Protein AF-A0A1W9WGJ2-F1 (afdb_monomer_lite)

Foldseek 3Di:
DDDDDDDDPPDLVNVCVVVVHDSVVQVVCCVVVNDPDPDDDD

Radius of gyration: 12.43 Å; chains: 1; bounding box: 33×25×24 Å

Secondary structure (DSSP, 8-state):
-----------HHHHHHHHTS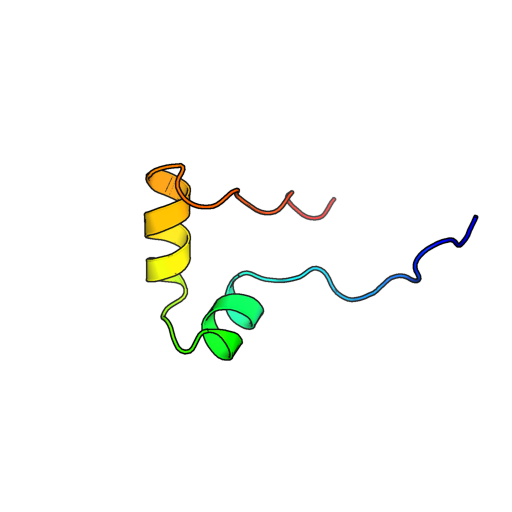-HHHHHHHHHTTSSPPPPPP-
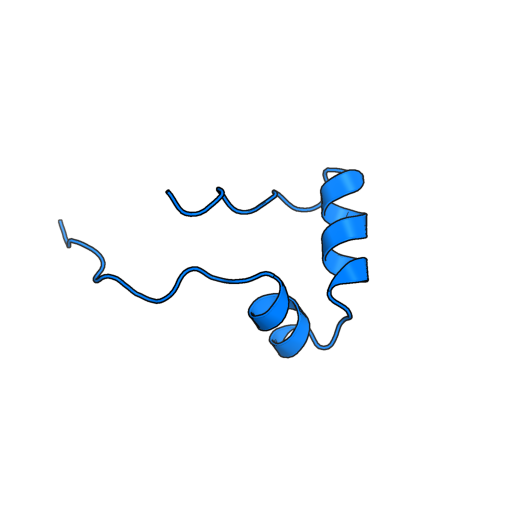
pLDDT: mean 81.02, std 15.28, range [43.75, 95.62]

Structure (mmCIF, N/CA/C/O backbone):
data_AF-A0A1W9WGJ2-F1
#
_entry.id   AF-A0A1W9WGJ2-F1
#
loop_
_atom_site.group_PDB
_atom_site.id
_atom_site.type_symbol
_atom_site.label_atom_id
_atom_site.label_alt_id
_atom_site.label_comp_id
_atom_site.label_asym_id
_atom_site.label_entity_id
_atom_site.label_seq_id
_atom_site.pdbx_PDB_ins_code
_atom_site.Cartn_x
_atom_site.Cartn_y
_atom_site.Cartn_z
_atom_site.occupancy
_atom_site.B_iso_or_equiv
_atom_site.auth_seq_id
_atom_site.auth_comp_id
_atom_site.auth_asym_id
_atom_site.auth_atom_id
_atom_site.pdbx_PDB_model_num
ATOM 1 N N . MET A 1 1 ? -28.460 -13.958 10.414 1.00 43.75 1 MET A N 1
ATOM 2 C CA . MET A 1 1 ? -27.594 -13.390 9.356 1.00 43.75 1 MET A CA 1
ATOM 3 C C . MET A 1 1 ? -26.158 -13.489 9.844 1.00 43.75 1 MET A C 1
ATOM 5 O O . MET A 1 1 ? -25.893 -13.102 10.974 1.00 43.75 1 MET A O 1
ATOM 9 N N . ALA A 1 2 ? -25.307 -14.194 9.099 1.00 47.00 2 ALA A N 1
ATOM 10 C CA . ALA A 1 2 ? -24.097 -14.831 9.616 1.00 47.00 2 ALA A CA 1
ATOM 11 C C . ALA A 1 2 ? -23.045 -13.835 10.135 1.00 47.00 2 ALA A C 1
ATOM 13 O O . ALA A 1 2 ? -22.636 -12.913 9.435 1.00 47.00 2 ALA A O 1
ATOM 14 N N . LYS A 1 3 ? -22.584 -14.073 11.366 1.00 53.41 3 LYS A N 1
ATOM 15 C CA . LYS A 1 3 ? -21.420 -13.435 11.983 1.00 53.41 3 LYS A CA 1
ATOM 16 C C . LYS A 1 3 ? -20.179 -13.927 11.232 1.00 53.41 3 LYS A C 1
ATOM 18 O O . LYS A 1 3 ? -19.785 -15.080 11.405 1.00 53.41 3 LYS A O 1
ATOM 23 N N . VAL A 1 4 ? -19.625 -13.096 10.346 1.00 61.09 4 VAL A N 1
ATOM 24 C CA . VAL A 1 4 ? -18.364 -13.397 9.651 1.00 61.09 4 VAL A CA 1
ATOM 25 C C . VAL A 1 4 ? -17.294 -13.577 10.726 1.00 61.09 4 VAL A C 1
ATOM 27 O O . VAL A 1 4 ? -17.091 -12.703 11.569 1.00 61.09 4 VAL A O 1
ATOM 30 N N . LYS A 1 5 ? -16.711 -14.776 10.758 1.00 51.25 5 LYS A N 1
ATOM 31 C CA . LYS A 1 5 ? -15.685 -15.184 11.716 1.00 51.25 5 LYS A CA 1
ATOM 32 C C . LYS A 1 5 ? -14.485 -14.242 11.618 1.00 51.25 5 LYS A C 1
ATOM 34 O O . LYS A 1 5 ? -14.142 -13.774 10.540 1.00 51.25 5 LYS A O 1
ATOM 39 N N . SER A 1 6 ? -13.869 -13.989 12.766 1.00 61.12 6 SER A N 1
ATOM 40 C CA . SER A 1 6 ? -12.613 -13.267 12.931 1.00 61.12 6 SER A CA 1
ATOM 41 C C . SER A 1 6 ? -11.554 -13.812 11.971 1.00 61.12 6 SER A C 1
ATOM 43 O O . SER A 1 6 ? -11.056 -14.914 12.180 1.00 61.12 6 SER A O 1
ATOM 45 N N . GLU A 1 7 ? -11.198 -13.063 10.932 1.00 56.72 7 GLU A N 1
ATOM 46 C CA . GLU A 1 7 ? -10.118 -13.448 10.026 1.00 56.72 7 GLU A CA 1
ATOM 47 C C . GLU A 1 7 ? -9.175 -12.266 9.844 1.00 56.72 7 GLU A C 1
ATOM 49 O O . GLU A 1 7 ? -9.594 -11.167 9.493 1.00 56.72 7 GLU A O 1
ATOM 54 N N . ASN A 1 8 ? -7.912 -12.519 10.189 1.00 63.75 8 ASN A N 1
ATOM 55 C CA . ASN A 1 8 ? -6.744 -11.642 10.157 1.00 63.75 8 ASN A CA 1
ATOM 56 C C . ASN A 1 8 ? -6.946 -10.334 9.360 1.00 63.75 8 ASN A C 1
ATOM 58 O O . ASN A 1 8 ? -7.174 -10.425 8.147 1.00 63.75 8 ASN A O 1
ATOM 62 N N . PRO A 1 9 ? -6.803 -9.139 9.976 1.00 68.56 9 PRO A N 1
ATOM 63 C CA . PRO A 1 9 ? -6.979 -7.879 9.260 1.00 68.56 9 PRO A CA 1
ATOM 64 C C . PRO A 1 9 ? -6.135 -7.884 7.982 1.00 68.56 9 PRO A C 1
ATOM 66 O O . PRO A 1 9 ? -4.951 -8.234 8.005 1.00 68.56 9 PRO A O 1
ATOM 69 N N . LEU A 1 10 ? -6.760 -7.551 6.848 1.00 75.56 10 LEU A N 1
ATOM 70 C CA . LEU A 1 10 ? -6.067 -7.427 5.569 1.00 75.56 10 LEU A CA 1
ATOM 71 C C . LEU A 1 10 ? -5.013 -6.328 5.702 1.00 75.56 10 LEU A C 1
ATOM 73 O O . LEU A 1 10 ? -5.316 -5.138 5.677 1.00 75.56 10 LEU A O 1
ATOM 77 N N . THR A 1 11 ? -3.758 -6.733 5.884 1.00 86.62 11 THR A N 1
ATOM 78 C CA . THR A 1 11 ? -2.646 -5.794 5.975 1.00 86.62 11 THR A CA 1
ATOM 79 C C . THR A 1 11 ? -2.250 -5.325 4.583 1.00 86.62 11 THR A C 1
ATOM 81 O O . THR A 1 11 ? -2.300 -6.081 3.610 1.00 86.62 11 THR A O 1
ATOM 84 N N . ILE A 1 12 ? -1.768 -4.086 4.492 1.00 87.50 12 ILE A N 1
ATOM 85 C CA . ILE A 1 12 ? -1.250 -3.520 3.239 1.00 87.50 12 ILE A CA 1
ATOM 86 C C . ILE A 1 12 ? -0.149 -4.419 2.654 1.00 87.50 12 ILE A C 1
ATOM 88 O O . ILE A 1 12 ? -0.103 -4.623 1.447 1.00 87.50 12 ILE A O 1
ATOM 92 N N . GLY A 1 13 ? 0.690 -5.024 3.504 1.00 89.38 13 GLY A N 1
ATOM 93 C CA . GLY A 1 13 ? 1.728 -5.964 3.073 1.00 89.38 13 GLY A CA 1
ATOM 94 C C . GLY A 1 13 ? 1.175 -7.216 2.384 1.00 89.38 13 GLY A C 1
ATOM 95 O O . GLY A 1 13 ? 1.729 -7.658 1.379 1.00 89.38 13 GLY A O 1
ATOM 96 N N . ARG A 1 14 ? 0.056 -7.768 2.871 1.00 89.38 14 ARG A N 1
ATOM 97 C CA . ARG A 1 14 ? -0.596 -8.925 2.241 1.00 89.38 14 ARG A CA 1
ATOM 98 C C . ARG A 1 14 ? -1.183 -8.558 0.880 1.00 89.38 14 ARG A C 1
ATOM 100 O O . ARG A 1 14 ? -0.989 -9.306 -0.074 1.00 89.38 14 ARG A O 1
ATOM 107 N N . VAL A 1 15 ? -1.836 -7.400 0.790 1.00 87.88 15 VAL A N 1
ATOM 108 C CA . VAL A 1 15 ? -2.407 -6.892 -0.467 1.00 87.88 15 VAL A CA 1
ATOM 109 C C . VAL A 1 15 ? -1.301 -6.610 -1.486 1.00 87.88 15 VAL A C 1
ATOM 111 O O . VAL A 1 15 ? -1.392 -7.070 -2.618 1.00 87.88 15 VAL A O 1
ATOM 114 N N . ALA A 1 16 ? -0.221 -5.942 -1.071 1.00 92.69 16 ALA A N 1
ATOM 115 C CA . ALA A 1 16 ? 0.953 -5.670 -1.902 1.00 92.69 16 ALA A CA 1
ATOM 116 C C . ALA A 1 16 ? 1.534 -6.958 -2.494 1.00 92.69 16 ALA A C 1
ATOM 118 O O . ALA A 1 16 ? 1.708 -7.069 -3.707 1.00 92.69 16 ALA A O 1
ATOM 119 N N . ARG A 1 17 ? 1.733 -7.974 -1.645 1.00 93.69 17 ARG A N 1
ATOM 120 C CA . ARG A 1 17 ? 2.254 -9.276 -2.068 1.00 93.69 17 ARG A CA 1
ATOM 121 C C . ARG A 1 17 ? 1.332 -9.989 -3.059 1.00 93.69 17 ARG A C 1
ATOM 123 O O . ARG A 1 17 ? 1.830 -10.573 -4.012 1.00 93.69 17 ARG A O 1
ATOM 130 N N . GLN A 1 18 ? 0.018 -9.959 -2.842 1.00 92.56 18 GLN A N 1
ATOM 131 C CA . GLN A 1 18 ? -0.950 -10.592 -3.746 1.00 92.56 18 GLN A CA 1
ATOM 132 C C . GLN A 1 18 ? -1.070 -9.860 -5.087 1.00 92.56 18 GLN A C 1
ATOM 134 O O . GLN A 1 18 ? -1.210 -10.507 -6.118 1.00 92.56 18 GLN A O 1
ATOM 139 N N . ALA A 1 19 ? -0.988 -8.530 -5.075 1.00 91.81 19 ALA A N 1
ATOM 140 C CA . ALA A 1 19 ? -1.040 -7.704 -6.277 1.00 91.81 19 ALA A CA 1
ATOM 141 C C . ALA A 1 19 ? 0.306 -7.628 -7.025 1.00 91.81 19 ALA A C 1
ATOM 143 O O . ALA A 1 19 ? 0.362 -7.050 -8.106 1.00 91.81 19 ALA A O 1
ATOM 144 N N . GLY A 1 20 ? 1.389 -8.186 -6.468 1.00 95.62 20 GLY A N 1
ATOM 145 C CA . GLY A 1 20 ? 2.720 -8.139 -7.078 1.00 95.62 20 GLY A CA 1
ATOM 146 C C . GLY A 1 20 ? 3.324 -6.732 -7.115 1.00 95.62 20 GLY A C 1
ATOM 147 O O . GLY A 1 20 ? 4.122 -6.428 -7.997 1.00 95.62 20 GLY A O 1
ATOM 148 N N . VAL A 1 21 ? 2.936 -5.864 -6.177 1.00 95.12 21 VAL A N 1
ATOM 149 C CA . VAL A 1 21 ? 3.388 -4.466 -6.097 1.00 95.12 21 VAL A CA 1
ATOM 150 C C . VAL A 1 21 ? 4.072 -4.179 -4.765 1.00 95.12 21 VAL A C 1
ATOM 152 O O . VAL A 1 21 ? 3.939 -4.927 -3.798 1.00 95.12 21 VAL A O 1
ATOM 155 N N . ASN A 1 22 ? 4.794 -3.061 -4.687 1.00 94.75 22 ASN A N 1
ATOM 156 C CA . ASN A 1 22 ? 5.376 -2.594 -3.432 1.00 94.75 22 ASN A CA 1
ATOM 157 C C . ASN A 1 22 ? 4.281 -1.991 -2.523 1.00 94.75 22 ASN A C 1
ATOM 159 O O . ASN A 1 22 ? 3.321 -1.372 -2.987 1.00 94.75 22 ASN A O 1
ATOM 163 N N . VAL A 1 23 ? 4.453 -2.127 -1.206 1.00 93.94 23 VAL A N 1
ATOM 164 C CA . VAL A 1 23 ? 3.661 -1.441 -0.171 1.00 93.94 23 VAL A CA 1
ATOM 165 C C . VAL A 1 23 ? 3.592 0.070 -0.422 1.00 93.94 23 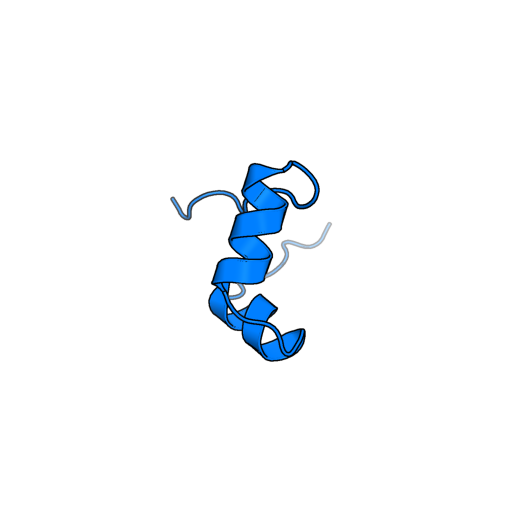VAL A C 1
ATOM 167 O O . VAL A 1 23 ? 2.537 0.678 -0.232 1.00 93.94 23 VAL A O 1
ATOM 170 N N . GLU A 1 24 ? 4.682 0.683 -0.889 1.00 95.25 24 GLU A N 1
ATOM 171 C CA . GLU A 1 24 ? 4.709 2.113 -1.223 1.00 95.25 24 GLU A CA 1
ATOM 172 C C . GLU A 1 24 ? 3.775 2.477 -2.381 1.00 95.25 24 GLU A C 1
ATOM 174 O O . GLU A 1 24 ? 3.175 3.549 -2.350 1.00 95.25 24 GLU A O 1
ATOM 179 N N . THR A 1 25 ? 3.576 1.583 -3.353 1.00 94.88 25 THR A N 1
ATOM 180 C CA . THR A 1 25 ? 2.638 1.791 -4.467 1.00 94.88 25 THR A CA 1
ATOM 181 C C . THR A 1 25 ? 1.203 1.889 -3.957 1.00 94.88 25 THR A C 1
ATOM 183 O O . THR A 1 25 ? 0.465 2.798 -4.336 1.00 94.88 25 THR A O 1
ATOM 186 N N . ILE A 1 26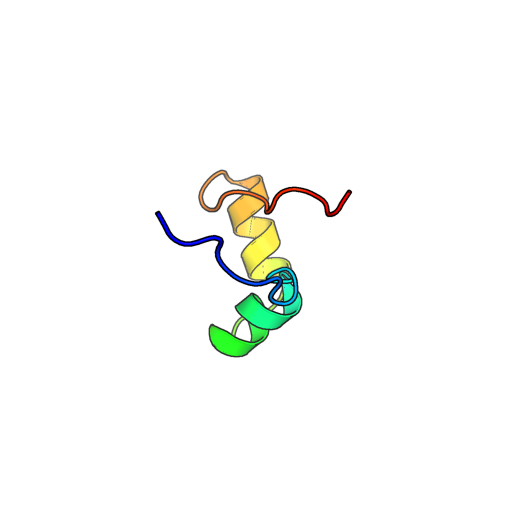 ? 0.817 1.007 -3.030 1.00 92.25 26 ILE A N 1
ATOM 187 C CA . ILE A 1 26 ? -0.512 1.064 -2.408 1.00 92.25 26 ILE A CA 1
ATOM 188 C C . ILE A 1 26 ? -0.669 2.363 -1.608 1.00 92.25 26 ILE A C 1
ATOM 190 O O . ILE A 1 26 ? -1.675 3.05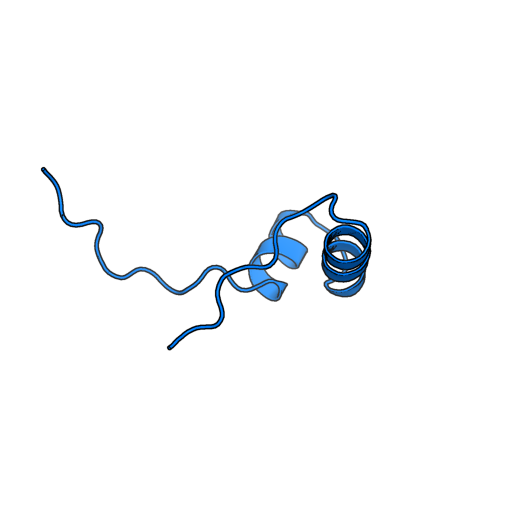7 -1.760 1.00 92.25 26 ILE A O 1
ATOM 194 N N . ARG A 1 27 ? 0.341 2.749 -0.816 1.00 91.25 27 ARG A N 1
ATOM 195 C CA . ARG A 1 27 ? 0.319 4.012 -0.055 1.00 91.25 27 ARG A CA 1
ATOM 196 C C . ARG A 1 27 ? 0.254 5.242 -0.953 1.00 91.25 27 ARG A C 1
ATOM 198 O O . ARG A 1 27 ? -0.420 6.212 -0.615 1.00 91.25 27 ARG A O 1
ATOM 205 N N . TYR A 1 28 ? 0.944 5.216 -2.088 1.00 94.12 28 TYR A N 1
ATOM 206 C CA . TYR A 1 28 ? 0.889 6.284 -3.078 1.00 94.12 28 TYR A CA 1
ATOM 207 C C . TYR A 1 28 ? -0.542 6.479 -3.594 1.00 94.12 28 TYR A C 1
ATOM 209 O O . TYR A 1 28 ? -1.031 7.608 -3.635 1.00 94.12 28 TYR A O 1
ATOM 217 N N . TYR A 1 29 ? -1.254 5.394 -3.900 1.00 93.00 29 TYR A N 1
ATOM 218 C CA . TYR A 1 29 ? -2.654 5.471 -4.317 1.00 93.00 29 TYR A CA 1
ATOM 219 C C . TYR A 1 29 ? -3.606 5.887 -3.196 1.00 93.00 29 TYR A C 1
ATOM 221 O O . TYR A 1 29 ? -4.545 6.638 -3.462 1.00 93.00 29 TYR A O 1
ATOM 229 N N . GLN A 1 30 ? -3.335 5.495 -1.951 1.00 91.38 30 GLN A N 1
ATOM 230 C CA . GLN A 1 30 ? -4.089 5.978 -0.790 1.00 91.38 30 GLN A CA 1
ATOM 231 C C . GLN A 1 30 ? -3.951 7.493 -0.610 1.00 91.38 30 GLN A C 1
ATOM 233 O O . GLN A 1 30 ? -4.953 8.190 -0.480 1.00 91.38 30 GLN A O 1
ATOM 238 N N . LYS A 1 31 ? -2.729 8.033 -0.717 1.00 91.44 31 LYS A N 1
ATOM 239 C CA . LYS A 1 31 ? -2.483 9.487 -0.657 1.00 91.44 31 LYS A CA 1
ATOM 240 C C . LYS A 1 31 ? -3.186 10.265 -1.768 1.00 91.44 31 LYS A C 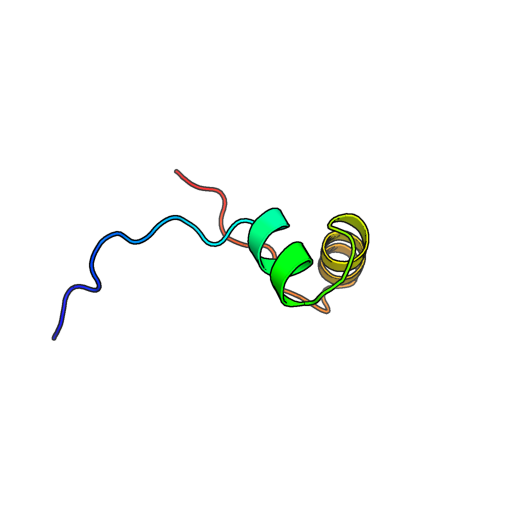1
ATOM 242 O O . LYS A 1 31 ? -3.560 11.414 -1.564 1.00 91.44 31 LYS A O 1
ATOM 247 N N . ARG A 1 32 ? -3.350 9.654 -2.944 1.00 94.25 32 ARG A N 1
ATOM 248 C CA . ARG A 1 32 ? -4.079 10.248 -4.077 1.00 94.25 32 ARG A CA 1
ATOM 249 C C . ARG A 1 32 ? -5.594 10.045 -3.999 1.00 94.25 32 ARG A C 1
ATOM 251 O O . ARG A 1 32 ? -6.288 10.489 -4.906 1.00 94.25 32 ARG A O 1
ATOM 258 N N . GLY A 1 33 ? -6.102 9.368 -2.966 1.00 91.94 33 GLY A N 1
ATOM 259 C CA . GLY A 1 33 ? -7.527 9.063 -2.811 1.00 91.94 33 GLY A CA 1
ATOM 260 C C . GLY A 1 33 ? -8.060 8.022 -3.800 1.00 91.94 33 GLY A C 1
ATOM 261 O O . GLY A 1 33 ? -9.268 7.850 -3.909 1.00 91.94 33 GLY A O 1
ATOM 262 N N . LEU A 1 34 ? -7.177 7.323 -4.521 1.00 90.38 34 LEU A N 1
ATOM 263 C CA . LEU A 1 34 ? -7.548 6.293 -5.498 1.00 90.38 34 LEU A CA 1
ATOM 264 C C . LEU A 1 34 ? -7.886 4.954 -4.828 1.00 90.38 34 LEU A C 1
ATOM 266 O O . LEU A 1 34 ? -8.614 4.145 -5.393 1.00 90.38 34 LEU A O 1
ATOM 270 N N . ILE A 1 35 ? -7.346 4.714 -3.632 1.00 89.12 35 ILE A N 1
ATOM 271 C CA . ILE A 1 35 ? -7.600 3.525 -2.812 1.00 89.12 35 ILE A CA 1
ATOM 272 C C . ILE A 1 35 ? -7.917 3.994 -1.392 1.00 89.12 35 ILE A C 1
ATOM 274 O O . ILE A 1 35 ? -7.252 4.888 -0.877 1.00 89.12 35 ILE A O 1
ATOM 278 N N . GLN A 1 36 ? -8.912 3.394 -0.741 1.00 84.94 36 GLN A N 1
ATOM 279 C CA . GLN A 1 36 ? -9.236 3.730 0.647 1.00 84.94 36 GLN A CA 1
ATOM 280 C C . GLN A 1 36 ? -8.185 3.160 1.612 1.00 84.94 36 GLN A C 1
ATOM 282 O O . GLN A 1 36 ? -7.667 2.054 1.422 1.00 84.94 36 GLN A O 1
ATOM 287 N N . GLU A 1 37 ? -7.847 3.919 2.653 1.00 80.94 37 GLU A N 1
ATOM 288 C CA . GLU A 1 37 ? -6.988 3.417 3.724 1.00 80.94 37 GLU A CA 1
ATOM 289 C C . GLU A 1 37 ? -7.773 2.410 4.577 1.00 80.94 37 GLU A C 1
ATOM 291 O O . GLU A 1 37 ? -8.912 2.702 4.954 1.00 80.94 37 GLU A O 1
ATOM 296 N N . PRO A 1 38 ? -7.223 1.214 4.868 1.00 75.31 38 PRO A N 1
ATOM 297 C CA . PRO A 1 38 ? -7.894 0.286 5.762 1.00 75.31 38 PRO A CA 1
ATOM 298 C C . PRO A 1 38 ? -8.055 0.933 7.138 1.00 75.31 38 PRO A C 1
ATOM 300 O O . PRO A 1 38 ? -7.157 1.626 7.622 1.00 75.31 38 PRO A O 1
ATOM 303 N N . SER A 1 39 ? -9.191 0.681 7.787 1.00 73.56 39 SER A N 1
ATOM 304 C CA . SER A 1 39 ? -9.408 1.119 9.163 1.00 73.56 39 SER A CA 1
ATOM 305 C C . SER A 1 39 ? -8.286 0.585 10.049 1.00 73.56 39 SER A C 1
ATOM 307 O O . SER A 1 39 ? -7.947 -0.601 9.991 1.00 73.56 39 SER A O 1
ATOM 309 N N . LYS A 1 40 ? -7.687 1.469 10.854 1.00 70.62 40 LYS A N 1
ATOM 310 C CA . LYS A 1 40 ? -6.663 1.068 11.820 1.00 70.62 40 LYS A CA 1
ATOM 311 C C . LYS A 1 40 ? -7.263 -0.005 12.741 1.00 70.62 40 LYS A C 1
ATOM 313 O O . LYS A 1 40 ? -8.395 0.185 13.189 1.00 70.62 40 LYS A O 1
ATOM 318 N N . PRO A 1 41 ? -6.556 -1.121 12.993 1.00 67.62 41 PRO A N 1
ATOM 319 C CA . PRO A 1 41 ? -7.011 -2.084 13.985 1.00 67.62 41 PRO A CA 1
ATOM 320 C C . PRO A 1 41 ? -7.143 -1.374 15.341 1.00 67.62 41 PRO A C 1
ATOM 322 O O . PRO A 1 41 ? -6.269 -0.579 15.696 1.00 67.62 41 PRO A O 1
ATOM 325 N N . VAL A 1 42 ? -8.268 -1.617 16.021 1.00 67.56 42 VAL A N 1
ATOM 326 C CA . VAL A 1 42 ? -8.548 -1.143 17.387 1.00 67.56 42 VAL A CA 1
ATOM 327 C C . VAL A 1 42 ? -7.697 -1.866 18.419 1.00 67.56 42 VAL A C 1
ATOM 329 O O . VAL A 1 42 ? -7.386 -3.057 18.188 1.00 67.56 42 VAL A O 1
#

Sequence (42 aa):
MAKVKSENPLTIGRVARQAGVNVETIRYYQKRGLIQEPSKPV